Protein AF-A0A0C3A4R9-F1 (afdb_monomer_lite)

Structure (mmCIF, N/CA/C/O backbone):
data_AF-A0A0C3A4R9-F1
#
_entry.id   AF-A0A0C3A4R9-F1
#
loop_
_atom_site.group_PDB
_atom_site.id
_atom_site.type_symbol
_atom_site.label_atom_id
_atom_site.label_alt_id
_atom_site.label_comp_id
_atom_site.label_asym_id
_atom_site.label_entity_id
_atom_site.label_seq_id
_atom_site.pdbx_PDB_ins_code
_atom_site.Cartn_x
_atom_site.Cartn_y
_atom_site.Cartn_z
_atom_site.occupancy
_atom_site.B_iso_or_equiv
_atom_site.auth_seq_id
_atom_site.auth_comp_id
_atom_site.auth_asym_id
_atom_site.auth_atom_id
_atom_site.pdbx_PDB_model_num
ATOM 1 N N . MET A 1 1 ? -2.157 -52.795 9.591 1.00 39.31 1 MET A N 1
ATOM 2 C CA . MET A 1 1 ? -1.682 -51.397 9.648 1.00 39.31 1 MET A CA 1
ATOM 3 C C . MET A 1 1 ? -1.412 -50.958 8.215 1.00 39.31 1 MET A C 1
ATOM 5 O O . MET A 1 1 ? -0.435 -51.409 7.638 1.00 39.31 1 MET A O 1
ATOM 9 N N . CYS A 1 2 ? -2.333 -50.211 7.601 1.00 41.12 2 CYS A N 1
ATOM 10 C CA . CYS A 1 2 ? -2.202 -49.725 6.223 1.00 41.12 2 CYS A CA 1
ATOM 11 C C . CYS A 1 2 ? -1.646 -48.299 6.257 1.00 41.12 2 CYS A C 1
ATOM 13 O O . CYS A 1 2 ? -2.323 -47.405 6.759 1.00 41.12 2 CYS A O 1
ATOM 15 N N . SER A 1 3 ? -0.433 -48.098 5.746 1.00 42.22 3 SER A N 1
ATOM 16 C CA . SER A 1 3 ? 0.184 -46.774 5.621 1.00 42.22 3 SER A CA 1
ATOM 17 C C . SER A 1 3 ? 0.031 -46.274 4.187 1.00 42.22 3 SER A C 1
ATOM 19 O O . SER A 1 3 ? 0.667 -46.793 3.273 1.00 42.22 3 SER A O 1
ATOM 21 N N . THR A 1 4 ? -0.824 -45.274 3.987 1.00 47.41 4 THR A N 1
ATOM 22 C CA . THR A 1 4 ? -1.017 -44.588 2.704 1.00 47.41 4 THR A CA 1
ATOM 23 C C . THR A 1 4 ? 0.009 -43.460 2.582 1.00 47.41 4 THR A C 1
ATOM 25 O O . THR A 1 4 ? 0.022 -42.543 3.402 1.00 47.41 4 THR A O 1
ATOM 28 N N . ALA A 1 5 ? 0.882 -43.519 1.576 1.00 55.69 5 ALA A N 1
ATOM 29 C CA . ALA A 1 5 ? 1.790 -42.421 1.244 1.00 55.69 5 ALA A CA 1
ATOM 30 C C . ALA A 1 5 ? 1.017 -41.246 0.597 1.00 55.69 5 ALA A C 1
ATOM 32 O O . ALA A 1 5 ? 0.084 -41.494 -0.172 1.00 55.69 5 ALA A O 1
ATOM 33 N N . PRO A 1 6 ? 1.383 -39.976 0.858 1.00 49.94 6 PRO A N 1
ATOM 34 C CA . PRO A 1 6 ? 0.732 -38.830 0.229 1.00 49.94 6 PRO A CA 1
ATOM 35 C C . PRO A 1 6 ? 1.188 -38.643 -1.228 1.00 49.94 6 PRO A C 1
ATOM 37 O O . PRO A 1 6 ? 2.380 -38.548 -1.519 1.00 49.94 6 PRO A O 1
ATOM 40 N N . LEU A 1 7 ? 0.218 -38.558 -2.145 1.00 56.66 7 LEU A N 1
ATOM 41 C CA . LEU A 1 7 ? 0.424 -38.197 -3.550 1.00 56.66 7 LEU A CA 1
ATOM 42 C C . LEU A 1 7 ? 0.801 -36.711 -3.647 1.00 56.66 7 LEU A C 1
ATOM 44 O O . LEU A 1 7 ? -0.036 -35.831 -3.451 1.00 56.66 7 LEU A O 1
ATOM 48 N N . VAL A 1 8 ? 2.065 -36.428 -3.958 1.00 61.59 8 VAL A N 1
ATOM 49 C CA . VAL A 1 8 ? 2.530 -35.077 -4.298 1.00 61.59 8 VAL A CA 1
ATOM 50 C C . VAL A 1 8 ? 2.003 -34.726 -5.699 1.00 61.59 8 VAL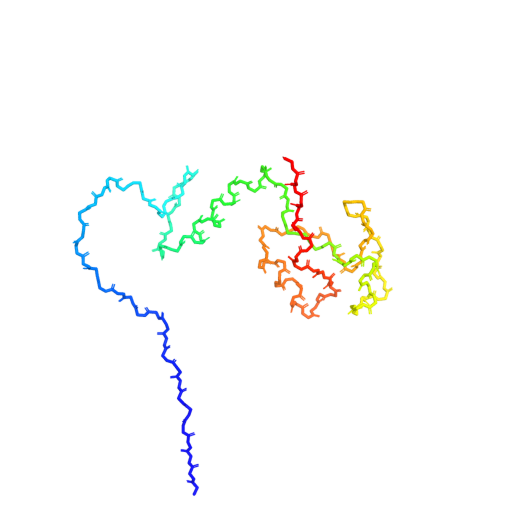 A C 1
ATOM 52 O O . VAL A 1 8 ? 2.245 -35.493 -6.633 1.00 61.59 8 VAL A O 1
ATOM 55 N N . PRO A 1 9 ? 1.285 -33.604 -5.899 1.00 58.62 9 PRO A N 1
ATOM 56 C CA . PRO A 1 9 ? 0.860 -33.201 -7.233 1.00 58.62 9 PRO A CA 1
ATOM 57 C C . PRO A 1 9 ? 2.075 -32.761 -8.073 1.00 58.62 9 PRO A C 1
ATOM 59 O O . PRO A 1 9 ? 2.987 -32.122 -7.542 1.00 58.62 9 PRO A O 1
ATOM 62 N N . PRO A 1 10 ? 2.105 -33.069 -9.381 1.00 56.12 10 PRO A N 1
ATOM 63 C CA . PRO A 1 10 ? 3.237 -32.736 -10.2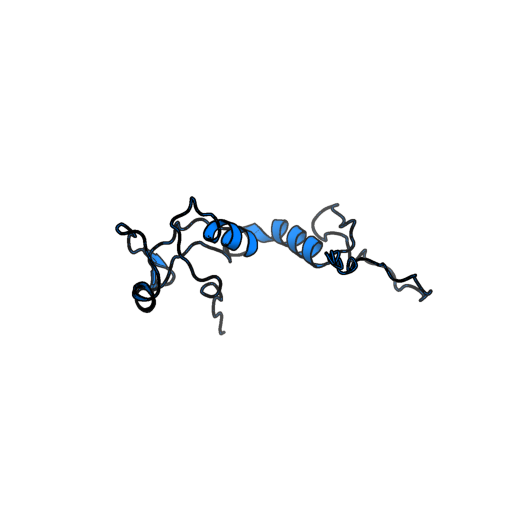39 1.00 56.12 10 PRO A CA 1
ATOM 64 C C . PRO A 1 10 ? 3.457 -31.220 -10.349 1.00 56.12 10 PRO A C 1
ATOM 66 O O . PRO A 1 10 ? 2.513 -30.421 -10.337 1.00 56.12 10 PRO A O 1
ATOM 69 N N . SER A 1 11 ? 4.724 -30.817 -10.480 1.00 56.38 11 SER A N 1
ATOM 70 C CA . SER A 1 11 ? 5.112 -29.421 -10.682 1.00 56.38 11 SER A CA 1
ATOM 71 C C . SER A 1 11 ? 4.593 -28.899 -12.029 1.00 56.38 11 SER A C 1
ATOM 73 O O . SER A 1 11 ? 4.728 -29.526 -13.077 1.00 56.38 11 SER A O 1
ATOM 75 N N . ARG A 1 12 ? 4.001 -27.701 -12.021 1.00 60.34 12 ARG A N 1
ATOM 76 C CA . ARG A 1 12 ? 3.368 -27.067 -13.194 1.00 60.34 12 ARG A CA 1
ATOM 77 C C . ARG A 1 12 ? 4.363 -26.440 -14.193 1.00 60.34 12 ARG A C 1
ATOM 79 O O . ARG A 1 12 ? 3.978 -25.522 -14.908 1.00 60.34 12 ARG A O 1
ATOM 86 N N . ASN A 1 13 ? 5.635 -26.855 -14.222 1.00 61.22 13 ASN A N 1
ATOM 87 C CA . ASN A 1 13 ? 6.686 -26.147 -14.979 1.00 61.22 13 ASN A CA 1
ATOM 88 C C . ASN A 1 13 ? 7.227 -26.870 -16.227 1.00 61.22 13 ASN A C 1
ATOM 90 O O . ASN A 1 13 ? 8.276 -26.473 -16.732 1.00 61.22 13 ASN A O 1
ATOM 94 N N . ILE A 1 14 ? 6.542 -27.892 -16.745 1.00 57.53 14 ILE A N 1
ATOM 95 C CA . ILE A 1 14 ? 6.986 -28.565 -17.973 1.00 57.53 14 ILE A CA 1
ATOM 96 C C . ILE A 1 14 ? 6.867 -27.578 -19.143 1.00 57.53 14 ILE A C 1
ATOM 98 O O . ILE A 1 14 ? 5.770 -27.177 -19.531 1.00 57.53 14 ILE A O 1
ATOM 102 N N . GLN A 1 15 ? 8.009 -27.155 -19.683 1.00 61.12 15 GLN A N 1
ATOM 103 C CA . GLN A 1 15 ? 8.071 -26.289 -20.856 1.00 61.12 15 GLN A CA 1
ATOM 104 C C . GLN A 1 15 ? 7.708 -27.091 -22.113 1.00 61.12 15 GLN A C 1
ATOM 106 O O . GLN A 1 15 ? 8.218 -28.190 -22.3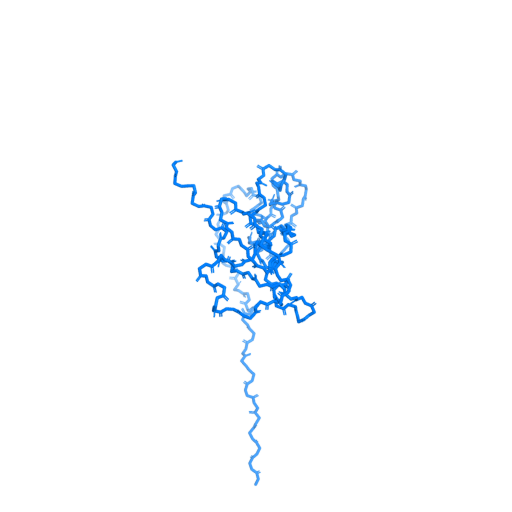27 1.00 61.12 15 GLN A O 1
ATOM 111 N N . ALA A 1 16 ? 6.828 -26.535 -22.948 1.00 57.00 16 ALA A N 1
ATOM 112 C CA . ALA A 1 16 ? 6.476 -27.110 -24.242 1.00 57.00 16 ALA A CA 1
ATOM 113 C C . ALA A 1 16 ? 7.643 -26.993 -25.241 1.00 57.00 16 ALA A C 1
ATOM 115 O O . ALA A 1 16 ? 8.384 -26.007 -25.238 1.00 57.00 16 ALA A O 1
ATOM 116 N N . VAL A 1 17 ? 7.787 -27.995 -26.110 1.00 57.03 17 VAL A N 1
ATOM 117 C CA . VAL A 1 17 ? 8.847 -28.064 -27.127 1.00 57.03 17 VAL A CA 1
ATOM 118 C C . VAL A 1 17 ? 8.551 -27.068 -28.266 1.00 57.03 17 VAL A C 1
ATOM 120 O O . VAL A 1 17 ? 7.408 -27.027 -28.728 1.00 57.03 17 VAL A O 1
ATOM 123 N N . PRO A 1 18 ? 9.517 -26.264 -28.755 1.00 54.16 18 PRO A N 1
ATOM 124 C CA . PRO A 1 18 ? 9.240 -25.269 -29.793 1.00 54.16 18 PRO A CA 1
ATOM 125 C C . PRO A 1 18 ? 9.036 -25.897 -31.182 1.00 54.16 18 PRO A C 1
ATOM 127 O O . PRO A 1 18 ? 9.952 -26.503 -31.734 1.00 54.16 18 PRO A O 1
ATOM 130 N N . GLY A 1 19 ? 7.857 -25.689 -31.775 1.00 46.09 19 GLY A N 1
ATOM 131 C CA . GLY A 1 19 ? 7.619 -25.850 -33.214 1.00 46.09 19 GLY A CA 1
ATOM 132 C C . GLY A 1 19 ? 7.990 -24.573 -33.980 1.00 46.09 19 GLY A C 1
ATOM 133 O O . GLY A 1 19 ? 7.756 -23.465 -33.495 1.00 46.09 19 GLY A O 1
ATOM 134 N N . MET A 1 20 ? 8.602 -24.720 -35.158 1.00 51.53 20 MET A N 1
ATOM 135 C CA . MET A 1 20 ? 9.123 -23.606 -35.959 1.00 51.53 20 MET A CA 1
ATOM 136 C C . MET A 1 20 ? 8.003 -22.760 -36.583 1.00 51.53 20 MET A C 1
ATOM 138 O O . MET A 1 20 ? 7.246 -23.245 -37.419 1.00 51.53 20 MET A O 1
ATOM 142 N N . VAL A 1 21 ? 7.961 -21.471 -36.239 1.00 44.75 21 VAL A N 1
ATOM 143 C CA . VAL A 1 21 ? 7.230 -20.438 -36.988 1.00 44.75 21 VAL A CA 1
ATOM 144 C C . VAL A 1 21 ? 8.192 -19.281 -37.259 1.00 44.75 21 VAL A C 1
ATOM 146 O O . VAL A 1 21 ? 8.849 -18.783 -36.341 1.00 44.75 21 VAL A O 1
ATOM 149 N N . SER A 1 22 ? 8.306 -18.888 -38.529 1.00 50.62 22 SER A N 1
ATOM 150 C CA . SER A 1 22 ? 9.199 -17.832 -39.017 1.00 50.62 22 SER A CA 1
ATOM 151 C C . SER A 1 22 ? 8.925 -16.486 -38.337 1.00 50.62 22 SER A C 1
ATOM 153 O O . SER A 1 22 ? 7.780 -16.056 -38.206 1.00 50.62 22 SER A O 1
ATOM 155 N N . ALA A 1 23 ? 9.996 -15.828 -37.886 1.00 47.69 23 ALA A N 1
ATOM 156 C CA . ALA A 1 23 ? 9.942 -14.666 -37.007 1.00 47.69 23 ALA A CA 1
ATOM 157 C C . ALA A 1 23 ? 9.723 -13.338 -37.765 1.00 47.69 23 ALA A C 1
ATOM 159 O O . ALA A 1 23 ? 10.466 -13.053 -38.706 1.00 47.69 23 ALA A O 1
ATOM 160 N N . PRO A 1 24 ? 8.814 -12.458 -37.305 1.00 44.62 24 PRO A N 1
ATOM 161 C CA . PRO A 1 24 ? 8.908 -11.032 -37.588 1.00 44.62 24 PRO A CA 1
ATOM 162 C C . PRO A 1 24 ? 10.071 -10.429 -36.781 1.00 44.62 24 PRO A C 1
ATOM 164 O O . PRO A 1 24 ? 10.375 -10.893 -35.679 1.00 44.62 24 PRO A O 1
ATOM 167 N N . GLN A 1 25 ? 10.724 -9.407 -37.342 1.00 51.03 25 GLN A N 1
ATOM 168 C CA . GLN A 1 25 ? 11.874 -8.684 -36.777 1.00 51.03 25 GLN A CA 1
ATOM 169 C C . GLN A 1 25 ? 11.643 -8.351 -35.286 1.00 51.03 25 GLN A C 1
ATOM 171 O O . GLN A 1 25 ? 10.844 -7.483 -34.931 1.00 51.03 25 GLN A O 1
ATOM 176 N N . LYS A 1 26 ? 12.303 -9.114 -34.404 1.00 51.00 26 LYS A N 1
ATOM 177 C CA . LYS A 1 26 ? 12.109 -9.094 -32.949 1.00 51.00 26 LYS A CA 1
ATOM 178 C C . LYS A 1 26 ? 12.705 -7.816 -32.355 1.00 51.00 26 LYS A C 1
ATOM 180 O O . LYS A 1 26 ? 13.880 -7.788 -32.001 1.00 51.00 26 LYS A O 1
ATOM 185 N N . ASN A 1 27 ? 11.871 -6.813 -32.086 1.00 59.12 27 ASN A N 1
ATOM 186 C CA . ASN A 1 27 ? 12.085 -6.049 -30.859 1.00 59.12 27 ASN A CA 1
ATOM 187 C C . ASN A 1 27 ? 12.079 -7.083 -29.731 1.00 59.12 27 ASN A C 1
ATOM 189 O O . ASN A 1 27 ? 11.095 -7.806 -29.572 1.00 59.12 27 ASN A O 1
ATOM 193 N N . ASN A 1 28 ? 13.198 -7.246 -29.024 1.00 69.19 28 ASN A N 1
ATOM 194 C CA . ASN A 1 28 ? 13.301 -8.228 -27.951 1.00 69.19 28 ASN A CA 1
ATOM 195 C C . ASN A 1 28 ? 12.199 -7.932 -26.926 1.00 69.19 28 ASN A C 1
ATOM 197 O O . ASN A 1 28 ? 12.353 -7.042 -26.100 1.00 69.19 28 ASN A O 1
ATOM 201 N N . LEU A 1 29 ? 11.094 -8.685 -26.960 1.00 76.12 29 LEU A N 1
ATOM 202 C CA . LEU A 1 29 ? 9.915 -8.484 -26.099 1.00 76.12 29 LEU A CA 1
ATOM 203 C C . LEU A 1 29 ? 10.229 -8.623 -24.600 1.00 76.12 29 LEU A C 1
ATOM 205 O O . LEU A 1 29 ? 9.370 -8.403 -23.755 1.00 76.12 29 LEU A O 1
ATOM 209 N N . CYS A 1 30 ? 11.453 -9.040 -24.277 1.00 86.06 30 CYS A N 1
ATOM 210 C CA . CYS A 1 30 ? 11.993 -9.197 -22.935 1.00 86.06 30 CYS A CA 1
ATOM 211 C C . CYS A 1 30 ? 12.949 -8.060 -22.532 1.00 86.06 30 CYS A C 1
ATOM 213 O O . CYS A 1 30 ? 13.399 -8.036 -21.391 1.00 86.06 30 CYS A O 1
ATOM 215 N N . ALA A 1 31 ? 13.286 -7.138 -23.437 1.00 88.94 31 ALA A N 1
ATOM 216 C CA . ALA A 1 31 ? 14.174 -6.015 -23.164 1.00 88.94 31 ALA A CA 1
ATOM 217 C C . ALA A 1 31 ? 13.402 -4.818 -22.599 1.00 88.94 31 ALA A C 1
ATOM 219 O O . ALA A 1 31 ? 12.272 -4.532 -22.998 1.00 88.94 31 ALA A O 1
ATOM 220 N N . CYS A 1 32 ? 14.029 -4.106 -21.667 1.00 90.75 32 CYS A N 1
ATOM 221 C CA . CYS A 1 32 ? 13.530 -2.818 -21.215 1.00 90.75 32 CYS A CA 1
ATOM 222 C C . CYS A 1 32 ? 13.717 -1.753 -22.303 1.00 90.75 32 CYS A C 1
ATOM 224 O O . CYS A 1 32 ? 14.737 -1.725 -22.984 1.00 90.75 32 CYS A O 1
ATOM 226 N N . LEU A 1 33 ? 12.753 -0.839 -22.425 1.00 88.50 33 LEU A N 1
ATOM 227 C CA . LEU A 1 33 ? 12.822 0.292 -23.359 1.00 88.50 33 LEU A CA 1
ATOM 228 C C . LEU A 1 33 ? 13.644 1.476 -22.820 1.00 88.50 33 LEU A C 1
ATOM 230 O O . LEU A 1 33 ? 14.005 2.365 -23.581 1.00 88.50 33 LEU A O 1
ATOM 234 N N . TYR A 1 34 ? 13.935 1.495 -21.515 1.00 88.06 34 TYR A N 1
ATOM 235 C CA . TYR A 1 34 ? 14.583 2.619 -20.827 1.00 88.06 34 TYR A CA 1
ATOM 236 C C . TYR A 1 34 ? 16.030 2.330 -20.412 1.00 88.06 34 TYR A C 1
ATOM 238 O O . TYR A 1 34 ? 16.774 3.251 -20.082 1.00 88.06 34 TYR A O 1
ATOM 246 N N . CYS A 1 35 ? 16.448 1.061 -20.386 1.00 91.38 35 CYS A N 1
ATOM 247 C CA . CYS A 1 35 ? 17.814 0.684 -20.033 1.00 91.38 35 CYS A CA 1
ATOM 248 C C . CYS A 1 35 ? 18.230 -0.646 -20.676 1.00 91.38 35 CYS A C 1
ATOM 250 O O . CYS A 1 35 ? 17.429 -1.338 -21.295 1.00 91.38 35 CYS A O 1
ATOM 252 N N . LYS A 1 36 ? 19.496 -1.035 -20.485 1.00 91.38 36 LYS A N 1
ATOM 253 C CA . LYS A 1 36 ? 20.089 -2.258 -21.060 1.00 91.38 36 LYS A CA 1
ATOM 254 C C . LYS A 1 36 ? 19.611 -3.565 -20.404 1.00 91.38 36 LYS A C 1
ATOM 256 O O . LYS A 1 36 ? 20.125 -4.633 -20.727 1.00 91.38 36 LYS A O 1
ATOM 261 N N . TRP A 1 37 ? 18.692 -3.503 -19.442 1.00 91.62 37 TRP A N 1
ATOM 262 C CA . TRP A 1 37 ? 18.220 -4.684 -18.727 1.00 91.62 37 TRP A CA 1
ATOM 263 C C . TRP A 1 37 ? 17.312 -5.548 -19.612 1.00 91.62 37 TRP A C 1
ATOM 265 O O . TRP A 1 37 ? 16.433 -5.041 -20.311 1.00 91.62 37 TRP A O 1
ATOM 275 N N . VAL A 1 38 ? 17.509 -6.868 -19.552 1.00 90.19 38 VAL A N 1
ATOM 276 C CA . VAL A 1 38 ? 16.728 -7.863 -20.298 1.00 90.19 38 VAL A CA 1
ATOM 277 C C . VAL A 1 38 ? 16.239 -8.937 -19.338 1.00 90.19 38 VAL A C 1
ATOM 279 O O . VAL A 1 38 ? 17.019 -9.499 -18.565 1.00 90.19 38 VAL A O 1
ATOM 282 N N . GLN A 1 39 ? 14.948 -9.245 -19.411 1.00 90.38 39 GLN A N 1
ATOM 283 C CA . GLN A 1 39 ? 14.350 -10.323 -18.648 1.00 90.38 39 GLN A CA 1
ATOM 284 C C . GLN A 1 39 ? 14.810 -11.686 -19.186 1.00 90.38 39 GLN A C 1
ATOM 286 O O . GLN A 1 39 ? 14.596 -12.005 -20.353 1.00 90.38 39 GLN A O 1
ATOM 291 N N . ARG A 1 40 ? 15.403 -12.510 -18.317 1.00 87.75 40 ARG A N 1
ATOM 292 C CA . ARG A 1 40 ? 15.987 -13.818 -18.657 1.00 87.75 40 ARG A CA 1
ATOM 293 C C . ARG A 1 40 ? 14.969 -14.956 -18.666 1.00 87.75 40 ARG A C 1
ATOM 295 O O . ARG A 1 40 ? 15.103 -15.886 -19.445 1.00 87.75 40 ARG A O 1
ATOM 302 N N . ASN A 1 41 ? 13.954 -14.893 -17.804 1.00 84.56 41 ASN A N 1
ATOM 303 C CA . ASN A 1 41 ? 12.936 -15.946 -17.678 1.00 84.56 41 ASN A CA 1
ATOM 304 C C . ASN A 1 41 ? 11.736 -15.750 -18.628 1.00 84.56 41 ASN A C 1
ATOM 306 O O . ASN A 1 41 ? 10.743 -16.459 -18.502 1.00 84.56 41 ASN A O 1
ATOM 310 N N . HIS A 1 42 ? 11.795 -14.757 -19.527 1.00 80.94 42 HIS A N 1
ATOM 311 C CA . HIS A 1 42 ? 10.710 -14.360 -20.436 1.00 80.94 42 HIS A CA 1
ATOM 312 C C . HIS A 1 42 ? 9.362 -14.042 -19.746 1.00 80.94 42 HIS A C 1
ATOM 314 O O . HIS A 1 42 ? 8.321 -13.961 -20.396 1.00 80.94 42 HIS A O 1
ATOM 320 N N . CYS A 1 43 ? 9.368 -13.801 -18.431 1.00 84.06 43 CYS A N 1
ATOM 321 C CA . CYS A 1 43 ? 8.182 -13.468 -17.654 1.00 84.06 43 CYS A CA 1
ATOM 322 C C . CYS A 1 43 ? 7.794 -12.002 -17.893 1.00 84.06 43 CYS A C 1
ATOM 324 O O . CYS A 1 43 ? 8.392 -11.073 -17.338 1.00 84.06 43 CYS A O 1
ATOM 326 N N . THR A 1 44 ? 6.761 -11.778 -18.709 1.00 85.00 44 THR A N 1
ATOM 327 C CA . THR A 1 44 ? 6.231 -10.437 -19.000 1.00 85.00 44 THR A CA 1
ATOM 328 C C . THR A 1 44 ? 5.874 -9.629 -17.738 1.00 85.00 44 THR A C 1
ATOM 330 O O . THR A 1 44 ? 6.199 -8.441 -17.702 1.00 85.00 44 THR A O 1
ATOM 333 N N . PRO A 1 45 ? 5.259 -10.205 -16.680 1.00 87.06 45 PRO A N 1
ATOM 334 C CA . PRO A 1 45 ? 5.015 -9.492 -15.422 1.00 87.06 45 PRO A CA 1
ATOM 335 C C . PRO A 1 45 ? 6.266 -8.889 -14.777 1.00 87.06 45 PRO A C 1
ATOM 337 O O . PRO A 1 45 ? 6.220 -7.767 -14.271 1.00 87.06 45 PRO A O 1
ATOM 340 N N . ASP A 1 46 ? 7.387 -9.606 -14.806 1.00 87.38 46 ASP A N 1
ATOM 341 C CA . ASP A 1 46 ? 8.629 -9.128 -14.209 1.00 87.38 46 ASP A CA 1
ATOM 342 C C . ASP A 1 46 ? 9.278 -8.031 -15.069 1.00 87.38 46 ASP A C 1
ATOM 344 O O . ASP A 1 46 ? 9.806 -7.065 -14.521 1.00 87.38 46 ASP A O 1
ATOM 348 N N . LEU A 1 47 ? 9.174 -8.117 -16.404 1.00 89.44 47 LEU A N 1
ATOM 349 C CA . LEU A 1 47 ? 9.575 -7.015 -17.288 1.00 89.44 47 LEU A CA 1
ATOM 350 C C . LEU A 1 47 ? 8.730 -5.760 -17.033 1.00 89.44 47 LEU A C 1
ATOM 352 O O . LEU A 1 47 ? 9.277 -4.671 -16.877 1.00 89.44 47 LEU A O 1
ATOM 356 N N . LYS A 1 48 ? 7.402 -5.899 -16.928 1.00 87.50 48 LYS A N 1
ATOM 357 C CA . LYS A 1 48 ? 6.513 -4.778 -16.579 1.00 87.50 48 LYS A CA 1
ATOM 358 C C . LYS A 1 48 ? 6.892 -4.170 -15.230 1.00 87.50 48 LYS A C 1
ATOM 360 O O . LYS A 1 48 ? 6.935 -2.950 -15.094 1.00 87.50 48 LYS A O 1
ATOM 365 N N . ARG A 1 49 ? 7.197 -5.006 -14.232 1.00 86.94 49 ARG A N 1
ATOM 366 C CA . ARG A 1 49 ? 7.677 -4.552 -12.919 1.00 86.94 49 ARG A CA 1
ATOM 367 C C . ARG A 1 49 ? 8.982 -3.770 -13.036 1.00 86.94 49 ARG A C 1
ATOM 369 O O . ARG A 1 49 ? 9.105 -2.733 -12.398 1.00 86.94 49 ARG A O 1
ATOM 376 N N . HIS A 1 50 ? 9.922 -4.247 -13.844 1.00 90.50 50 HIS A N 1
ATOM 377 C CA . HIS A 1 50 ? 11.171 -3.542 -14.094 1.00 90.50 50 HIS A CA 1
ATOM 378 C C . HIS A 1 50 ? 10.924 -2.170 -14.744 1.00 90.50 50 HIS A C 1
ATOM 380 O O . HIS A 1 50 ? 11.420 -1.164 -14.244 1.00 90.50 50 HIS A O 1
ATOM 386 N N . ILE A 1 51 ? 10.094 -2.104 -15.791 1.00 88.94 51 ILE A N 1
ATOM 387 C CA . ILE A 1 51 ? 9.740 -0.846 -16.468 1.00 88.94 51 ILE A CA 1
ATOM 388 C C . ILE A 1 51 ? 9.116 0.161 -15.488 1.00 88.94 51 ILE A C 1
ATOM 390 O O . ILE A 1 51 ? 9.474 1.337 -15.509 1.00 88.94 51 ILE A O 1
ATOM 394 N N . ARG A 1 52 ? 8.254 -0.294 -14.567 1.00 84.75 52 ARG A N 1
ATOM 395 C CA . ARG A 1 52 ? 7.655 0.567 -13.529 1.00 84.75 52 ARG A CA 1
ATOM 396 C C . ARG A 1 52 ? 8.680 1.259 -12.630 1.00 84.75 52 ARG A C 1
ATOM 398 O O . ARG A 1 52 ? 8.365 2.305 -12.075 1.00 84.75 52 ARG A O 1
ATOM 405 N N . THR A 1 53 ? 9.887 0.717 -12.474 1.00 86.50 53 THR A N 1
ATOM 406 C CA . THR A 1 53 ? 10.955 1.387 -11.717 1.00 86.50 53 THR A CA 1
ATOM 407 C C . THR A 1 53 ? 11.388 2.686 -12.395 1.00 86.50 53 THR A C 1
ATOM 409 O O . THR A 1 53 ? 11.661 3.661 -11.701 1.00 86.50 53 THR A O 1
ATOM 412 N N . HIS A 1 54 ? 11.385 2.736 -13.731 1.00 87.81 54 HIS A N 1
ATOM 413 C CA . HIS A 1 54 ? 11.701 3.951 -14.485 1.00 87.81 54 HIS A CA 1
ATOM 414 C C . HIS A 1 54 ? 10.590 4.998 -14.384 1.00 87.81 54 HIS A C 1
ATOM 416 O O . HIS A 1 54 ? 10.871 6.185 -14.266 1.00 87.81 54 HIS A O 1
ATOM 422 N N . THR A 1 55 ? 9.328 4.565 -14.376 1.00 81.06 55 THR A N 1
ATOM 423 C CA . THR A 1 55 ? 8.171 5.474 -14.330 1.00 81.06 55 THR A CA 1
ATOM 424 C C . THR A 1 55 ? 7.719 5.812 -12.908 1.00 81.06 55 THR A C 1
ATOM 426 O O . THR A 1 55 ? 6.741 6.534 -12.738 1.00 81.06 55 THR A O 1
ATOM 429 N N . ARG A 1 56 ? 8.408 5.311 -11.870 1.00 76.25 56 ARG A N 1
ATOM 430 C CA . ARG A 1 56 ? 7.993 5.459 -10.464 1.00 76.25 56 ARG A CA 1
ATOM 431 C C . ARG A 1 56 ? 7.867 6.919 -10.031 1.00 76.25 56 ARG A C 1
ATOM 433 O O . ARG A 1 56 ? 6.963 7.231 -9.273 1.00 76.25 56 ARG A O 1
ATOM 440 N N . PHE A 1 57 ? 8.759 7.789 -10.495 1.00 70.69 57 PHE A N 1
ATOM 441 C CA . PHE A 1 57 ? 8.769 9.204 -10.105 1.00 70.69 57 PHE A CA 1
ATOM 442 C C . PHE A 1 57 ? 7.737 10.051 -10.863 1.00 70.69 57 PHE A C 1
ATOM 444 O O . PHE A 1 57 ? 7.424 11.151 -10.428 1.00 70.69 57 PHE A O 1
ATOM 451 N N . GLY A 1 58 ? 7.206 9.544 -11.981 1.00 67.69 58 GLY A N 1
ATOM 452 C CA . GLY A 1 58 ? 6.201 10.234 -12.796 1.00 67.69 58 GLY A CA 1
ATOM 453 C C . GLY A 1 58 ? 4.759 9.831 -12.483 1.00 67.69 58 GLY A C 1
ATOM 454 O O . GLY A 1 58 ? 3.840 10.324 -13.128 1.00 67.69 58 GLY A O 1
ATOM 455 N N . CYS A 1 59 ? 4.541 8.915 -11.536 1.00 66.94 59 CYS A N 1
ATOM 456 C CA . CYS A 1 59 ? 3.210 8.453 -11.158 1.00 66.94 59 CYS A CA 1
ATOM 457 C C . CYS A 1 59 ? 3.038 8.520 -9.637 1.00 66.94 59 CYS A C 1
ATOM 459 O O . CYS A 1 59 ? 3.956 8.130 -8.913 1.00 66.94 59 CYS A O 1
ATOM 461 N N . PRO A 1 60 ? 1.865 8.941 -9.133 1.00 68.00 60 PRO A N 1
ATOM 462 C CA . PRO A 1 60 ? 1.587 8.908 -7.703 1.00 68.00 60 PRO A CA 1
ATOM 463 C C . PRO A 1 60 ? 1.680 7.474 -7.165 1.00 68.00 60 PRO A C 1
ATOM 465 O O . PRO A 1 60 ? 1.403 6.500 -7.877 1.00 68.00 60 PRO A O 1
ATOM 468 N N . ALA A 1 61 ? 2.072 7.335 -5.896 1.00 69.88 61 ALA A N 1
ATOM 469 C CA . ALA A 1 61 ? 2.168 6.037 -5.245 1.00 69.88 61 ALA A CA 1
ATOM 470 C C . ALA A 1 61 ? 0.795 5.344 -5.228 1.00 69.88 61 ALA A C 1
ATOM 472 O O . ALA A 1 61 ? -0.135 5.750 -4.537 1.00 69.88 61 ALA A O 1
ATOM 473 N N . GLN A 1 62 ? 0.683 4.265 -6.002 1.00 75.31 62 GLN A N 1
ATOM 474 C CA . GLN A 1 62 ? -0.565 3.509 -6.165 1.00 75.31 62 GLN A CA 1
ATOM 475 C C . GLN A 1 62 ? -0.878 2.597 -4.972 1.00 75.31 62 GLN A C 1
ATOM 477 O O . GLN A 1 62 ? -1.945 1.996 -4.915 1.00 75.31 62 GLN A O 1
ATOM 482 N N . CYS A 1 63 ? 0.072 2.395 -4.059 1.00 85.44 63 CYS A N 1
ATOM 483 C CA . CYS A 1 63 ? -0.068 1.465 -2.944 1.00 85.44 63 CYS A CA 1
ATOM 484 C C . CYS A 1 63 ? 0.431 2.155 -1.682 1.00 85.44 63 CYS A C 1
ATOM 486 O O . CYS A 1 63 ? 1.632 2.312 -1.496 1.00 85.44 63 CYS A O 1
ATOM 488 N N . ILE A 1 64 ? -0.485 2.589 -0.826 1.00 87.38 64 ILE A N 1
ATOM 489 C CA . ILE A 1 64 ? -0.165 3.313 0.406 1.00 87.38 64 ILE A CA 1
ATOM 490 C C . ILE A 1 64 ? -0.862 2.590 1.542 1.00 87.38 64 ILE A C 1
ATOM 492 O O . ILE A 1 64 ? -2.015 2.223 1.401 1.00 87.38 64 ILE A O 1
ATOM 496 N N . CYS A 1 65 ? -0.221 2.391 2.686 1.00 90.62 65 CYS A N 1
ATOM 497 C CA . CYS A 1 65 ? -0.953 1.883 3.846 1.00 90.62 65 CYS A CA 1
ATOM 498 C C . CYS A 1 65 ? -1.839 3.005 4.415 1.00 90.62 65 CYS A C 1
ATOM 500 O O . CYS A 1 65 ? -1.401 3.800 5.249 1.00 90.62 65 CYS A O 1
ATOM 502 N N . CYS A 1 66 ? -3.059 3.137 3.889 1.00 88.31 66 CYS A N 1
ATOM 503 C CA . CYS A 1 66 ? -3.937 4.272 4.167 1.00 88.31 66 CYS A CA 1
ATOM 504 C C . CYS A 1 66 ? -4.910 4.034 5.321 1.00 88.31 66 CYS A C 1
ATOM 506 O O . CYS A 1 66 ? -5.505 5.002 5.788 1.00 88.31 66 CYS A O 1
ATOM 508 N N . GLY A 1 67 ? -5.037 2.795 5.792 1.00 89.94 67 GLY A N 1
ATOM 509 C CA . GLY A 1 67 ? -6.002 2.431 6.819 1.00 89.94 67 GLY A CA 1
ATOM 510 C C . GLY A 1 67 ? -7.303 1.871 6.244 1.00 89.94 67 GLY A C 1
ATOM 511 O O . GLY A 1 67 ? -7.380 1.531 5.057 1.00 89.94 67 GLY A O 1
ATOM 512 N N . VAL A 1 68 ? -8.332 1.841 7.084 1.00 90.00 68 VAL A N 1
ATOM 513 C CA . VAL A 1 68 ? -9.737 1.596 6.725 1.00 90.00 68 VAL A CA 1
ATOM 514 C C . VAL A 1 68 ? -10.569 2.860 6.976 1.00 90.00 68 VAL A C 1
ATOM 516 O O . VAL A 1 68 ? -10.240 3.632 7.881 1.00 90.00 68 VAL A O 1
ATOM 519 N N . PRO A 1 69 ? -11.617 3.134 6.182 1.00 89.56 69 PRO A N 1
ATOM 520 C CA . PRO A 1 69 ? -12.449 4.320 6.370 1.00 89.56 69 PRO A CA 1
ATOM 521 C C . PRO A 1 69 ? -13.305 4.208 7.639 1.00 89.56 69 PRO A C 1
ATOM 523 O O . PRO A 1 69 ? -13.691 3.108 8.026 1.00 89.56 69 PRO A O 1
ATOM 526 N N . LEU A 1 70 ? -13.679 5.350 8.237 1.00 85.94 70 LEU A N 1
ATOM 527 C CA . LEU A 1 70 ? -14.488 5.417 9.471 1.00 85.94 70 LEU A CA 1
ATOM 528 C C . LEU A 1 70 ? -15.701 4.467 9.471 1.00 85.94 70 LEU A C 1
ATOM 530 O O . LEU A 1 70 ? -15.956 3.781 10.454 1.00 85.94 70 LEU A O 1
ATOM 534 N N . LYS A 1 71 ? -16.423 4.404 8.347 1.00 85.06 71 LYS A N 1
ATOM 535 C CA . LYS A 1 71 ? -17.618 3.563 8.170 1.00 85.06 71 LYS A CA 1
ATOM 536 C C . LYS A 1 71 ? -17.365 2.062 8.370 1.00 85.06 71 LYS A C 1
ATOM 538 O O . LYS A 1 71 ? -18.282 1.341 8.738 1.00 85.06 71 LYS A O 1
ATOM 543 N N . ASP A 1 72 ? -16.140 1.607 8.120 1.00 84.81 72 ASP A N 1
ATOM 544 C CA . ASP A 1 72 ? -15.766 0.197 8.163 1.00 84.81 72 ASP A CA 1
ATOM 545 C C . ASP A 1 72 ? -14.971 -0.150 9.431 1.00 84.81 72 ASP A C 1
ATOM 547 O O . ASP A 1 72 ? -14.734 -1.324 9.682 1.00 84.81 72 ASP A O 1
ATOM 551 N N . VAL A 1 73 ? -14.618 0.832 10.273 1.00 83.81 73 VAL A N 1
ATOM 552 C CA . VAL A 1 73 ? -13.817 0.639 11.499 1.00 83.81 73 VAL A CA 1
ATOM 553 C C . VAL A 1 73 ? -14.371 -0.475 12.389 1.00 83.81 73 VAL A C 1
ATOM 555 O O . VAL A 1 73 ? -13.607 -1.317 12.839 1.00 83.81 73 VAL A O 1
ATOM 558 N N . GLY A 1 74 ? -15.693 -0.547 12.581 1.00 82.31 74 GLY A N 1
ATOM 559 C CA . GLY A 1 74 ? -16.322 -1.578 13.418 1.00 82.31 74 GLY A CA 1
ATOM 560 C C . GLY A 1 74 ? -16.199 -3.013 12.886 1.00 82.31 74 GLY A C 1
ATOM 561 O O . GLY A 1 74 ? -16.539 -3.956 13.591 1.00 82.31 74 GLY A O 1
ATOM 562 N N . ARG A 1 75 ? -15.729 -3.195 11.646 1.00 86.50 75 ARG A N 1
ATOM 563 C CA . ARG A 1 75 ? -15.519 -4.510 11.020 1.00 86.50 75 ARG A CA 1
ATOM 564 C C . ARG A 1 75 ? -14.102 -5.039 11.223 1.00 86.50 75 ARG A C 1
ATOM 566 O O . ARG A 1 75 ? -13.858 -6.209 10.941 1.00 86.50 75 ARG A O 1
ATOM 573 N N . TYR A 1 76 ? -13.180 -4.194 11.682 1.00 85.31 76 TYR A N 1
ATOM 574 C CA . TYR A 1 76 ? -11.773 -4.531 11.835 1.00 85.31 76 TYR A CA 1
ATOM 575 C C . TYR A 1 76 ? -11.310 -4.329 13.276 1.00 85.31 76 TYR A C 1
ATOM 577 O O . TYR A 1 76 ? -11.741 -3.413 13.969 1.00 85.31 76 TYR A O 1
ATOM 585 N N . ASN A 1 77 ? -10.362 -5.158 13.708 1.00 84.75 77 ASN A N 1
ATOM 586 C CA . ASN A 1 77 ? -9.686 -4.974 14.987 1.00 84.75 77 ASN A CA 1
ATOM 587 C C . ASN A 1 77 ? -8.571 -3.941 14.816 1.00 84.75 77 ASN A C 1
ATOM 589 O O . ASN A 1 77 ? -7.461 -4.277 14.405 1.00 84.75 77 ASN A O 1
ATOM 593 N N . LEU A 1 78 ? -8.887 -2.674 15.073 1.00 82.81 78 LEU A N 1
ATOM 594 C CA . LEU A 1 78 ? -7.901 -1.601 15.037 1.00 82.81 78 LEU A CA 1
ATOM 595 C C . LEU A 1 78 ? -7.130 -1.513 16.357 1.00 82.81 78 LEU A C 1
ATOM 597 O O . LEU A 1 78 ? -7.698 -1.791 17.414 1.00 82.81 78 LEU A O 1
ATOM 601 N N . PRO A 1 79 ? -5.856 -1.083 16.327 1.00 80.94 79 PRO A N 1
ATOM 602 C CA . PRO A 1 79 ? -5.151 -0.748 17.554 1.00 80.94 79 PRO A CA 1
ATOM 603 C C . PRO A 1 79 ? -5.872 0.401 18.272 1.00 80.94 79 PRO A C 1
ATOM 605 O O . PRO A 1 79 ? -6.335 1.343 17.633 1.00 80.94 79 PRO A O 1
ATOM 608 N N . GLU A 1 80 ? -5.934 0.340 19.602 1.00 74.88 80 GLU A N 1
ATOM 609 C CA . GLU A 1 80 ? -6.696 1.275 20.449 1.00 74.88 80 GLU A CA 1
ATOM 610 C C . GLU A 1 80 ? -6.292 2.748 20.236 1.00 74.88 80 GLU A C 1
ATOM 612 O O . GLU A 1 80 ? -7.130 3.644 20.253 1.00 74.88 80 GLU A O 1
ATOM 617 N N . ASN A 1 81 ? -5.019 2.984 19.900 1.00 74.56 81 ASN A N 1
ATOM 618 C CA . ASN A 1 81 ? -4.463 4.304 19.588 1.00 74.56 81 ASN A CA 1
ATOM 619 C C . ASN A 1 81 ? -4.369 4.591 18.078 1.00 74.56 81 ASN A C 1
ATOM 621 O O . ASN A 1 81 ? -3.502 5.351 17.638 1.00 74.56 81 ASN A O 1
ATOM 625 N N . ALA A 1 82 ? -5.215 3.967 17.253 1.00 81.56 82 ALA A N 1
ATOM 626 C CA . ALA A 1 82 ? -5.289 4.258 15.826 1.00 81.56 82 ALA A CA 1
ATOM 627 C C . ALA A 1 82 ? -5.740 5.709 15.602 1.00 81.56 82 ALA A C 1
ATOM 629 O O . ALA A 1 82 ? -6.931 6.013 15.580 1.00 81.56 82 ALA A O 1
ATOM 630 N N . ALA A 1 83 ? -4.782 6.613 15.405 1.00 82.12 83 ALA A N 1
ATOM 631 C CA . ALA A 1 83 ? -5.089 8.007 15.137 1.00 82.12 83 ALA A CA 1
ATOM 632 C C . ALA A 1 83 ? -5.837 8.154 13.794 1.00 82.12 83 ALA A C 1
ATOM 634 O O . ALA A 1 83 ? -5.408 7.574 12.785 1.00 82.12 83 ALA A O 1
ATOM 635 N N . PRO A 1 84 ? -6.928 8.942 13.748 1.00 86.62 84 PRO A N 1
ATOM 636 C CA . PRO A 1 84 ? -7.579 9.287 12.497 1.00 86.62 84 PRO A CA 1
ATOM 637 C C . PRO A 1 84 ? -6.628 10.079 11.608 1.00 86.62 84 PRO A C 1
ATOM 639 O O . PRO A 1 84 ? -5.910 10.970 12.063 1.00 86.62 84 PRO A O 1
ATOM 642 N N . CYS A 1 85 ? -6.668 9.813 10.310 1.00 82.38 85 CYS A N 1
ATOM 643 C CA . CYS A 1 85 ? -5.904 10.579 9.344 1.00 82.38 85 CYS A CA 1
ATOM 644 C C . CYS A 1 85 ? -6.713 10.792 8.064 1.00 82.38 85 CYS A C 1
ATOM 646 O O . CYS A 1 85 ? -7.313 9.860 7.524 1.00 82.38 85 CYS A O 1
ATOM 648 N N . ASN A 1 86 ? -6.710 12.028 7.567 1.00 84.44 86 ASN A N 1
ATOM 649 C CA . ASN A 1 86 ? -7.411 12.383 6.343 1.00 84.44 86 ASN A CA 1
ATOM 650 C C . ASN A 1 86 ? -6.649 11.873 5.110 1.00 84.44 86 ASN A C 1
ATOM 652 O O . ASN A 1 86 ? -5.452 12.110 4.960 1.00 84.44 86 ASN A O 1
ATOM 656 N N . TRP A 1 87 ? -7.348 11.184 4.214 1.00 81.88 87 TRP A N 1
ATOM 657 C CA . TRP A 1 87 ? -6.819 10.684 2.951 1.00 81.88 87 TRP A CA 1
ATOM 658 C C . TRP A 1 87 ? -7.844 10.885 1.850 1.00 81.88 87 TRP A C 1
ATOM 660 O O . TRP A 1 87 ? -8.929 10.312 1.914 1.00 81.88 87 TRP A O 1
ATOM 670 N N . GLN A 1 88 ? -7.506 11.696 0.845 1.00 81.00 88 GLN A N 1
ATOM 671 C CA . GLN A 1 88 ? -8.423 12.031 -0.255 1.00 81.00 88 GLN A CA 1
ATOM 672 C C . GLN A 1 88 ? -9.801 12.514 0.254 1.00 81.00 88 GLN A C 1
ATOM 674 O O . GLN A 1 88 ? -10.843 12.121 -0.265 1.00 81.00 88 GLN A O 1
ATOM 679 N N . GLY A 1 89 ? -9.811 13.310 1.332 1.00 84.62 89 GLY A N 1
ATOM 680 C CA . GLY A 1 89 ? -11.035 13.831 1.954 1.00 84.62 89 GLY A CA 1
ATOM 681 C C . GLY A 1 89 ? -11.810 12.830 2.820 1.00 84.62 89 GLY A C 1
ATOM 682 O O . GLY A 1 89 ? -12.889 13.161 3.306 1.00 84.62 89 GLY A O 1
ATOM 683 N N . LYS A 1 90 ? -11.293 11.612 3.024 1.00 86.62 90 LYS A N 1
ATOM 684 C CA . LYS A 1 90 ? -11.908 10.581 3.868 1.00 86.62 90 LYS A CA 1
ATOM 685 C C . LYS A 1 90 ? -11.094 10.362 5.134 1.00 86.62 90 LYS A C 1
ATOM 687 O O . LYS A 1 90 ? -9.869 10.251 5.091 1.00 86.62 90 LYS A O 1
ATOM 692 N N . LEU A 1 91 ? -11.788 10.236 6.261 1.00 89.44 91 LEU A N 1
ATOM 693 C CA . LEU A 1 91 ? -11.171 9.880 7.532 1.00 89.44 91 LEU A CA 1
ATOM 694 C C . LEU A 1 91 ? -10.854 8.380 7.550 1.00 89.44 91 LEU A C 1
ATOM 696 O O . LEU A 1 91 ? -11.763 7.551 7.451 1.00 89.44 91 LEU A O 1
ATOM 700 N N . MET A 1 92 ? -9.570 8.051 7.659 1.00 90.00 92 MET A N 1
ATOM 701 C CA . MET A 1 92 ? -9.060 6.681 7.676 1.00 90.00 92 MET A CA 1
ATOM 702 C C . MET A 1 92 ? -8.344 6.377 8.995 1.00 90.00 92 MET A C 1
ATOM 704 O O . MET A 1 92 ? -7.749 7.276 9.588 1.00 90.00 92 MET A O 1
ATOM 708 N N . PHE A 1 93 ? -8.347 5.111 9.412 1.00 91.25 93 PHE A N 1
ATOM 709 C CA . PHE A 1 93 ? -7.779 4.645 10.680 1.00 91.25 93 PHE A CA 1
ATOM 710 C C . PHE A 1 93 ? -6.902 3.404 10.493 1.00 91.25 93 PHE A C 1
ATOM 712 O O . PHE A 1 93 ? -7.142 2.598 9.597 1.00 91.25 93 PHE A O 1
ATOM 719 N N . GLY A 1 94 ? -5.895 3.234 11.355 1.00 89.62 94 GLY A N 1
ATOM 720 C CA . GLY A 1 94 ? -5.095 2.004 11.429 1.00 89.62 94 GLY A CA 1
ATOM 721 C C . GLY A 1 94 ? -4.032 1.824 10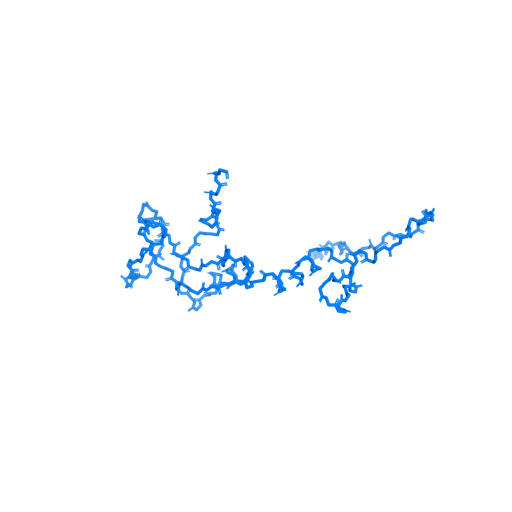.338 1.00 89.62 94 GLY A C 1
ATOM 722 O O . GLY A 1 94 ? -3.468 0.743 10.225 1.00 89.62 94 GLY A O 1
ATOM 723 N N . GLY A 1 95 ? -3.734 2.851 9.534 1.00 90.00 95 GLY A N 1
ATOM 724 C CA . GLY A 1 95 ? -2.679 2.813 8.511 1.00 90.00 95 GLY A CA 1
ATOM 725 C C . GLY A 1 95 ? -1.411 3.575 8.911 1.00 90.00 95 GLY A C 1
ATOM 726 O O . GLY A 1 95 ? -1.486 4.582 9.609 1.00 90.00 95 GLY A O 1
ATOM 727 N N . CYS A 1 96 ? -0.242 3.144 8.420 1.00 89.81 96 CYS A N 1
ATOM 728 C CA . CYS A 1 96 ? 1.050 3.791 8.716 1.00 89.81 96 CYS A CA 1
ATOM 729 C C . CYS A 1 96 ? 1.523 4.823 7.677 1.00 89.81 96 CYS A C 1
ATOM 731 O O . CYS A 1 96 ? 2.627 5.348 7.806 1.00 89.81 96 CYS A O 1
ATOM 733 N N . ARG A 1 97 ? 0.743 5.083 6.619 1.00 87.12 97 ARG A N 1
ATOM 734 C CA . ARG A 1 97 ? 1.038 6.045 5.534 1.00 87.12 97 ARG A CA 1
ATOM 735 C C . ARG A 1 97 ? 2.299 5.783 4.714 1.00 87.12 97 ARG A C 1
ATOM 737 O O . ARG A 1 97 ? 2.618 6.571 3.831 1.00 87.12 97 ARG A O 1
ATOM 744 N N . LYS A 1 98 ? 2.980 4.658 4.929 1.00 88.50 98 LYS A N 1
ATOM 745 C CA . LYS A 1 98 ? 4.110 4.262 4.088 1.00 88.50 98 LYS A CA 1
ATOM 746 C C . LYS A 1 98 ? 3.642 3.997 2.661 1.00 88.50 98 LYS A C 1
ATOM 748 O O . LYS A 1 98 ? 2.616 3.347 2.438 1.00 88.50 98 LYS A O 1
ATOM 753 N N . GLU A 1 99 ? 4.426 4.491 1.713 1.00 87.62 99 GLU A N 1
ATOM 754 C CA . GLU A 1 99 ? 4.242 4.245 0.291 1.00 87.62 99 GLU A CA 1
ATOM 755 C C . GLU A 1 99 ? 4.986 2.983 -0.134 1.00 87.62 99 GLU A C 1
ATOM 757 O O . GLU A 1 99 ? 6.141 2.749 0.229 1.00 87.62 99 GLU A O 1
ATOM 762 N N . PHE A 1 100 ? 4.337 2.189 -0.971 1.00 85.25 100 PHE A N 1
ATOM 763 C CA . PHE A 1 100 ? 4.874 0.966 -1.532 1.00 85.25 100 PHE A CA 1
ATOM 764 C C . PHE A 1 100 ? 4.907 1.088 -3.048 1.00 85.25 100 PHE A C 1
ATOM 766 O O . PHE A 1 100 ? 3.973 1.562 -3.693 1.00 85.25 100 PHE A O 1
ATOM 773 N N . SER A 1 101 ? 5.988 0.602 -3.652 1.00 78.62 101 SER A N 1
ATOM 774 C CA . SER A 1 101 ? 6.116 0.578 -5.111 1.00 78.62 101 SER A CA 1
ATOM 775 C C . SER A 1 101 ? 5.167 -0.429 -5.771 1.00 78.62 101 SER A C 1
ATOM 777 O O . SER A 1 101 ? 4.935 -0.360 -6.981 1.00 78.62 101 SER A O 1
ATOM 779 N N . ARG A 1 102 ? 4.651 -1.398 -5.001 1.00 81.00 102 ARG A N 1
ATOM 780 C CA . ARG A 1 102 ? 3.877 -2.540 -5.491 1.00 81.00 102 ARG A CA 1
ATOM 781 C C . ARG A 1 102 ? 2.810 -2.982 -4.487 1.00 81.00 102 ARG A C 1
ATOM 783 O O . ARG A 1 102 ? 3.016 -2.904 -3.278 1.00 81.00 102 ARG A O 1
ATOM 790 N N . ARG A 1 103 ? 1.722 -3.560 -5.008 1.00 85.12 103 ARG A N 1
ATOM 791 C CA . ARG A 1 103 ? 0.616 -4.110 -4.209 1.00 85.12 103 ARG A CA 1
ATOM 792 C C . ARG A 1 103 ? 1.048 -5.295 -3.343 1.00 85.12 103 ARG A C 1
ATOM 794 O O . ARG A 1 103 ? 0.607 -5.404 -2.212 1.00 85.12 103 ARG A O 1
ATOM 801 N N . ASP A 1 104 ? 1.921 -6.166 -3.843 1.00 87.75 104 ASP A N 1
ATOM 802 C CA . ASP A 1 104 ? 2.439 -7.292 -3.055 1.00 87.75 104 ASP A CA 1
ATOM 803 C C . ASP A 1 104 ? 3.291 -6.840 -1.867 1.00 87.75 104 ASP A C 1
ATOM 805 O O . ASP A 1 104 ? 3.205 -7.448 -0.811 1.00 87.75 104 ASP A O 1
ATOM 809 N N . ALA A 1 105 ? 4.043 -5.743 -1.997 1.00 89.75 105 ALA A N 1
ATOM 810 C CA . ALA A 1 105 ? 4.800 -5.194 -0.877 1.00 89.75 105 ALA A CA 1
ATOM 811 C C . ALA A 1 105 ? 3.866 -4.647 0.214 1.00 89.75 105 ALA A C 1
ATOM 813 O O . ALA A 1 105 ? 4.110 -4.878 1.396 1.00 89.75 105 ALA A O 1
ATOM 814 N N . LEU A 1 106 ? 2.766 -3.991 -0.180 1.00 90.81 106 LEU A N 1
ATOM 815 C CA . LEU A 1 106 ? 1.709 -3.600 0.754 1.00 90.81 106 LEU A CA 1
ATOM 816 C C . LEU A 1 106 ? 1.033 -4.829 1.381 1.00 90.81 106 LEU A C 1
ATOM 818 O O . LEU A 1 106 ? 0.797 -4.838 2.581 1.00 90.81 106 LEU A O 1
ATOM 822 N N . LYS A 1 107 ? 0.781 -5.887 0.601 1.00 90.81 107 LYS A N 1
ATOM 823 C CA . LYS A 1 107 ? 0.226 -7.140 1.123 1.00 90.81 107 LYS A CA 1
ATOM 824 C C . LYS A 1 107 ? 1.125 -7.747 2.195 1.00 90.81 107 LYS A C 1
ATOM 826 O O . LYS A 1 107 ? 0.668 -7.969 3.303 1.00 90.81 107 LYS A O 1
ATOM 831 N N . CYS A 1 108 ? 2.409 -7.939 1.897 1.00 93.00 108 CYS A N 1
ATOM 832 C CA . CYS A 1 108 ? 3.367 -8.468 2.865 1.00 93.00 108 CYS A CA 1
ATOM 833 C C . CYS A 1 108 ? 3.482 -7.580 4.112 1.00 93.00 108 CYS A C 1
ATOM 835 O O . CYS A 1 108 ? 3.778 -8.078 5.190 1.00 93.00 108 CYS A O 1
ATOM 837 N N . HIS A 1 109 ? 3.267 -6.269 3.976 1.00 93.12 109 HIS A N 1
ATOM 838 C CA . HIS A 1 109 ? 3.215 -5.357 5.114 1.00 93.12 109 HIS A CA 1
ATOM 839 C C . HIS A 1 109 ? 1.987 -5.590 6.008 1.00 93.12 109 HIS A C 1
ATOM 841 O O . HIS A 1 109 ? 2.129 -5.499 7.222 1.00 93.12 109 HIS A O 1
ATOM 847 N N . LEU A 1 110 ? 0.822 -5.887 5.425 1.00 90.44 110 LEU A N 1
ATOM 848 C CA . LEU A 1 110 ? -0.416 -6.187 6.157 1.00 90.44 110 LEU A CA 1
ATOM 849 C C . LEU A 1 110 ? -0.435 -7.615 6.726 1.00 90.44 110 LEU A C 1
ATOM 851 O O . LEU A 1 110 ? -0.990 -7.834 7.792 1.00 90.44 110 LEU A O 1
ATOM 855 N N . ASP A 1 111 ? 0.198 -8.566 6.037 1.00 90.62 111 ASP A N 1
ATOM 856 C CA . ASP A 1 111 ? 0.308 -9.966 6.470 1.00 90.62 111 ASP A CA 1
ATOM 857 C C . ASP A 1 111 ? 1.382 -10.164 7.568 1.00 90.62 111 ASP A C 1
ATOM 859 O O . ASP A 1 111 ? 1.526 -11.263 8.101 1.00 90.62 111 ASP A O 1
ATOM 863 N N . ASN A 1 112 ? 2.177 -9.137 7.897 1.00 91.50 112 ASN A N 1
ATOM 864 C CA . ASN A 1 112 ? 3.214 -9.224 8.926 1.00 91.50 112 ASN A CA 1
ATOM 865 C C . ASN A 1 112 ? 2.607 -9.077 10.329 1.00 91.50 112 ASN A C 1
ATOM 867 O O . ASN A 1 112 ? 2.142 -8.002 10.691 1.00 91.50 112 ASN A O 1
ATOM 871 N N . GLU A 1 113 ? 2.708 -10.131 11.139 1.00 88.25 113 GLU A N 1
ATOM 872 C CA . GLU A 1 113 ? 2.202 -10.192 12.520 1.00 88.25 113 GLU A CA 1
ATOM 873 C C . GLU A 1 113 ? 2.789 -9.127 13.462 1.00 88.25 113 GLU A C 1
ATOM 875 O O . GLU A 1 113 ? 2.142 -8.723 14.425 1.00 88.25 113 GLU A O 1
ATOM 880 N N . HIS A 1 114 ? 3.990 -8.616 13.169 1.00 87.69 114 HIS A N 1
ATOM 881 C CA . HIS A 1 114 ? 4.608 -7.532 13.936 1.00 87.69 114 HIS A CA 1
ATOM 882 C C . HIS A 1 114 ? 4.046 -6.148 13.577 1.00 87.69 114 HIS A C 1
ATOM 884 O O . HIS A 1 114 ? 4.389 -5.154 14.220 1.00 87.69 114 HIS A O 1
ATOM 890 N N . MET A 1 115 ? 3.220 -6.054 12.532 1.00 87.50 115 MET A N 1
ATOM 891 C CA . MET A 1 115 ? 2.594 -4.815 12.093 1.00 87.50 115 MET A CA 1
ATOM 892 C C . MET A 1 115 ? 1.130 -4.791 12.524 1.00 87.50 115 MET A C 1
ATOM 894 O O . MET A 1 115 ? 0.338 -5.648 12.164 1.00 87.50 115 MET A O 1
ATOM 898 N N . THR A 1 116 ? 0.733 -3.734 13.226 1.00 89.31 116 THR A N 1
ATOM 899 C CA . THR A 1 116 ? -0.662 -3.501 13.645 1.00 89.31 116 THR A CA 1
ATOM 900 C C . THR A 1 116 ? -1.483 -2.756 12.589 1.00 89.31 116 THR A C 1
ATOM 902 O O . THR A 1 116 ? -2.543 -2.202 12.879 1.00 89.31 116 THR A O 1
ATOM 905 N N . CYS A 1 117 ? -0.959 -2.676 11.364 1.00 90.62 117 CYS A N 1
ATOM 906 C CA . CYS A 1 117 ? -1.590 -1.933 10.288 1.00 90.62 117 CYS A CA 1
ATOM 907 C C . CYS A 1 117 ? -2.766 -2.715 9.716 1.00 90.62 117 CYS A C 1
ATOM 909 O O . CYS A 1 117 ? -2.626 -3.873 9.339 1.00 90.62 117 CYS A O 1
ATOM 911 N N . VAL A 1 118 ? -3.894 -2.036 9.559 1.00 88.94 118 VAL A N 1
ATOM 912 C CA . VAL A 1 118 ? -5.089 -2.590 8.930 1.00 88.94 118 VAL A CA 1
ATOM 913 C C . VAL A 1 118 ? -5.458 -1.700 7.761 1.00 88.94 118 VAL A C 1
ATOM 915 O O . VAL A 1 118 ? -5.667 -0.503 7.929 1.00 88.94 118 VAL A O 1
ATOM 918 N N . SER A 1 119 ? -5.518 -2.260 6.557 1.00 85.12 119 SER A N 1
ATOM 919 C CA . SER A 1 119 ? -5.909 -1.508 5.370 1.00 85.12 119 SER A CA 1
ATOM 920 C C . SER A 1 119 ? -6.474 -2.429 4.301 1.00 85.12 119 SER A C 1
ATOM 922 O O . SER A 1 119 ? -6.024 -3.560 4.134 1.00 85.12 119 SER A O 1
ATOM 924 N N . ASP A 1 120 ? -7.439 -1.922 3.544 1.00 81.06 120 ASP A N 1
ATOM 925 C CA . ASP A 1 120 ? -8.043 -2.660 2.444 1.00 81.06 120 ASP A CA 1
ATOM 926 C C . ASP A 1 120 ? -7.238 -2.496 1.153 1.00 81.06 120 ASP A C 1
ATOM 928 O O . ASP A 1 120 ? -7.079 -1.399 0.620 1.00 81.06 120 ASP A O 1
ATOM 932 N N . MET A 1 121 ? -6.807 -3.623 0.584 1.00 74.69 121 MET A N 1
ATOM 933 C CA . MET A 1 121 ? -6.021 -3.699 -0.658 1.00 74.69 121 MET A CA 1
ATOM 934 C C . MET A 1 121 ? -6.727 -3.138 -1.907 1.00 74.69 121 MET A C 1
ATOM 936 O O . MET A 1 121 ? -6.078 -2.963 -2.942 1.00 74.69 121 MET A O 1
ATOM 940 N N . ASN A 1 122 ? -8.035 -2.871 -1.830 1.00 68.94 122 ASN A N 1
ATOM 941 C CA . ASN A 1 122 ? -8.858 -2.426 -2.957 1.00 68.94 122 ASN A CA 1
ATOM 942 C C . ASN A 1 122 ? -9.243 -0.938 -2.904 1.00 68.94 122 ASN A C 1
ATOM 944 O O . ASN A 1 122 ? -9.710 -0.386 -3.901 1.00 68.94 122 ASN A O 1
ATOM 948 N N . THR A 1 123 ? -8.990 -0.261 -1.781 1.00 64.38 123 THR A N 1
ATOM 949 C CA . THR A 1 123 ? -9.340 1.159 -1.569 1.00 64.38 123 THR A CA 1
ATOM 950 C C . THR A 1 123 ? -8.462 2.113 -2.392 1.00 64.38 123 THR A C 1
ATOM 952 O O . THR A 1 123 ? -8.689 3.318 -2.413 1.00 64.38 123 THR A O 1
ATOM 955 N N . PHE A 1 124 ? -7.472 1.573 -3.110 1.00 59.06 124 PHE A N 1
ATOM 956 C CA . PHE A 1 124 ? -6.503 2.300 -3.938 1.00 59.06 124 PHE A CA 1
ATOM 957 C C . PHE A 1 124 ? -6.907 2.475 -5.394 1.00 59.06 124 PHE A C 1
ATOM 959 O O . PHE A 1 124 ? -6.127 3.026 -6.169 1.00 59.06 124 PHE A O 1
ATOM 966 N N . THR A 1 125 ? -8.084 1.991 -5.791 1.00 51.00 125 THR A N 1
ATOM 967 C CA . THR A 1 125 ? -8.593 2.289 -7.127 1.00 51.00 125 THR A CA 1
ATOM 968 C C . THR A 1 125 ? -9.007 3.750 -7.115 1.00 51.00 125 THR A C 1
ATOM 970 O O . THR A 1 125 ? -10.123 4.089 -6.735 1.00 51.00 125 THR A O 1
ATOM 973 N N . THR A 1 126 ? -8.062 4.627 -7.445 1.00 48.22 126 THR A N 1
ATOM 974 C CA . THR A 1 126 ? -8.352 5.991 -7.862 1.00 48.22 126 THR A CA 1
ATOM 975 C C . THR A 1 126 ? -9.362 5.879 -8.994 1.00 48.22 126 THR A C 1
ATOM 977 O O . THR A 1 126 ? -9.002 5.502 -10.108 1.00 48.22 126 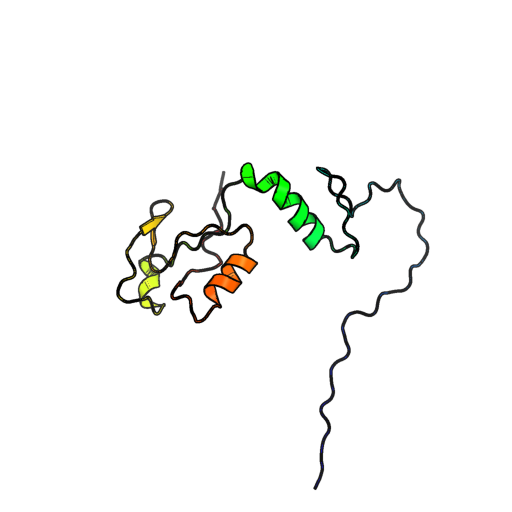THR A 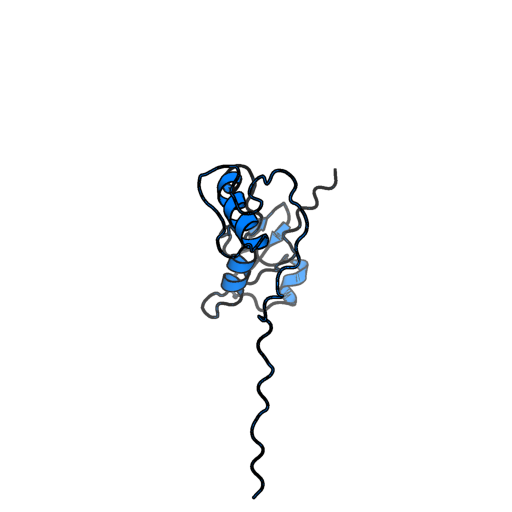O 1
ATOM 980 N N . SER A 1 127 ? -10.629 6.129 -8.686 1.00 40.38 127 SER A N 1
ATOM 981 C CA . SER A 1 127 ? -11.641 6.478 -9.667 1.00 40.38 127 SER A CA 1
ATOM 982 C C . SER A 1 127 ? -11.210 7.808 -10.282 1.00 40.38 127 SER A C 1
ATOM 984 O O . SER A 1 127 ? -11.594 8.871 -9.803 1.00 40.38 127 SER A O 1
ATOM 986 N N . TYR A 1 128 ? -10.325 7.744 -11.272 1.00 48.41 128 TYR A N 1
ATOM 987 C CA . TYR A 1 128 ? -10.284 8.748 -12.323 1.00 48.41 128 TYR A CA 1
ATOM 988 C C . TYR A 1 128 ? -11.360 8.322 -13.321 1.00 48.41 128 TYR A C 1
ATOM 990 O O . TYR A 1 128 ? -11.078 7.615 -14.282 1.00 48.41 128 TYR A O 1
ATOM 998 N N . GLU A 1 129 ? -12.607 8.646 -12.992 1.00 48.59 129 GLU A N 1
ATOM 999 C CA . GLU A 1 129 ? -13.616 8.906 -14.013 1.00 48.59 129 GLU A CA 1
ATOM 1000 C C . GLU A 1 129 ? -13.413 10.382 -14.373 1.00 48.59 129 GLU A C 1
ATOM 1002 O O . GLU A 1 129 ? -13.733 11.240 -13.549 1.00 48.59 129 GLU A O 1
ATOM 1007 N N . ASP A 1 130 ? -12.709 10.637 -15.480 1.00 39.00 130 ASP A N 1
ATOM 1008 C CA . ASP A 1 130 ? -13.048 11.600 -16.549 1.00 39.00 130 ASP A CA 1
ATOM 1009 C C . ASP A 1 130 ? -12.014 11.468 -17.686 1.00 39.00 130 ASP A C 1
ATOM 1011 O O . ASP A 1 130 ? -10.808 11.717 -17.435 1.00 39.00 130 ASP A O 1
#

Secondary structure (DSSP, 8-state):
---PPP-PPPPS--PPPPPP-PPP----TTB-SSSS-B-SS--HHHHHHHHHHHHGGGS--SEE---EEGGGGGGS---TT---EEETTEEEES----EESSHHHHHHHHS-TT------TTTT------

Foldseek 3Di:
DDDDDDDDDDDPDDDDDDDDDDDDPDPPLQAAPPDRDGDPVPDNVVSVLVNLVVCVVVDPQLAFLFAAFPVCVVVDDADPPFDWDADPNTTHTQGPGDGDSDLVVNVVQCVDPVGRGHDDSPPSPPPPPD

pLDDT: mean 76.11, std 16.0, range [39.0, 93.12]

Sequence (130 aa):
MCSTAPLVPPSRNIQAVPGMVSAPQKNNLCACLYCKWVQRNHCTPDLKRHIRTHTRFGCPAQCICCGVPLKDVGRYNLPENAAPCNWQGKLMFGGCRKEFSRRDALKCHLDNEHMTCVSDMNTFTTSYED

Organism: NCBI:txid1036808

Radius of gyration: 22.14 Å; chains: 1; bounding box: 38×65×60 Å